Protein AF-A0A535BGT6-F1 (afdb_monomer_lite)

pLDDT: mean 92.17, std 12.06, range [53.81, 98.88]

Sequence (134 aa):
MSASLRLRKRSRNWCVRRRDVIARGLESRRWRLATAEALSAGDVSRTLAQAPRANEWFTTGVVVPHADAASLARAIEHSEAQVRLLVPHGDASAEISVVTPDRPRSATIRFGSVAEGRRRAWLAALDLLRRALA

Radius of gyration: 14.4 Å; chains: 1; bounding box: 28×39×37 Å

Structure (mmCIF, N/CA/C/O backbone):
data_AF-A0A535BGT6-F1
#
_entry.id   AF-A0A535BGT6-F1
#
loop_
_atom_site.group_PDB
_atom_site.id
_atom_site.type_symbol
_atom_site.label_atom_id
_atom_site.label_alt_id
_atom_site.label_comp_id
_atom_site.label_asym_id
_atom_site.label_entity_id
_atom_site.label_seq_id
_atom_site.pdbx_PDB_ins_code
_atom_site.Cartn_x
_atom_site.Cartn_y
_atom_site.Cartn_z
_atom_site.occupancy
_atom_site.B_iso_or_equiv
_atom_site.auth_seq_id
_atom_site.auth_comp_id
_atom_site.auth_asym_id
_atom_site.auth_atom_id
_atom_site.pdbx_PDB_model_num
ATOM 1 N N . MET A 1 1 ? -13.276 27.506 -18.406 1.00 56.06 1 MET A N 1
ATOM 2 C CA . MET A 1 1 ? -12.810 26.577 -17.341 1.00 56.06 1 MET A CA 1
ATOM 3 C C . MET A 1 1 ? -12.224 25.312 -17.983 1.00 56.06 1 MET A C 1
ATOM 5 O O . MET A 1 1 ? -12.967 24.533 -18.571 1.00 56.06 1 MET A O 1
ATOM 9 N N . SER A 1 2 ? -10.896 25.149 -17.961 1.00 61.38 2 SER A N 1
ATOM 10 C CA . SER A 1 2 ? -10.180 24.172 -18.807 1.00 61.38 2 SER A CA 1
ATOM 11 C C . SER A 1 2 ? -10.389 22.703 -18.379 1.00 61.38 2 SER A C 1
ATOM 13 O O . SER A 1 2 ? -10.559 22.411 -17.192 1.00 61.38 2 SER A O 1
ATOM 15 N N . ALA A 1 3 ? -10.397 21.760 -19.330 1.00 60.38 3 ALA A N 1
ATOM 16 C CA . ALA A 1 3 ? -10.670 20.330 -19.104 1.00 60.38 3 ALA A CA 1
ATOM 17 C C . ALA A 1 3 ? -9.713 19.678 -18.080 1.00 60.38 3 ALA A C 1
ATOM 19 O O . ALA A 1 3 ? -10.137 18.874 -17.244 1.00 60.38 3 ALA A O 1
ATOM 20 N N . SER A 1 4 ? -8.456 20.123 -18.047 1.00 57.06 4 SER A N 1
ATOM 21 C CA . SER A 1 4 ? -7.422 19.663 -17.109 1.00 57.06 4 SER A CA 1
ATOM 22 C C . SER A 1 4 ? -7.748 19.968 -15.639 1.00 57.06 4 SER A C 1
ATOM 24 O O . SER A 1 4 ? -7.419 19.184 -14.748 1.00 57.06 4 SER A O 1
ATOM 26 N N . LEU A 1 5 ? -8.453 21.071 -15.365 1.00 57.56 5 LEU A N 1
ATOM 27 C CA . LEU A 1 5 ? -8.896 21.441 -14.013 1.00 57.56 5 LEU A CA 1
ATOM 28 C C . LEU A 1 5 ? -10.043 20.550 -13.519 1.00 57.56 5 LEU A C 1
ATOM 30 O O . LEU A 1 5 ? -10.099 20.213 -12.335 1.00 57.56 5 LEU A O 1
ATOM 34 N N . ARG A 1 6 ? -10.934 20.116 -14.419 1.00 56.94 6 ARG A N 1
ATOM 35 C CA . ARG A 1 6 ? -12.034 19.195 -14.086 1.00 56.94 6 ARG A CA 1
ATOM 36 C C . ARG A 1 6 ? -11.525 17.790 -13.769 1.00 56.94 6 ARG A C 1
ATOM 38 O O . ARG A 1 6 ? -11.975 17.197 -12.789 1.00 56.94 6 ARG A O 1
ATOM 45 N N . LEU A 1 7 ? -10.546 17.298 -14.528 1.00 59.12 7 LEU A N 1
ATOM 46 C CA . LEU A 1 7 ? -9.903 16.004 -14.275 1.00 59.12 7 LEU A CA 1
ATOM 47 C C . LEU A 1 7 ? -9.153 15.990 -12.934 1.00 59.12 7 LEU A C 1
ATOM 49 O O . LEU A 1 7 ? -9.321 15.051 -12.157 1.00 59.12 7 LEU A O 1
ATOM 53 N N . ARG A 1 8 ? -8.415 17.063 -12.609 1.00 58.78 8 ARG A N 1
ATOM 54 C CA . ARG A 1 8 ? -7.719 17.206 -11.315 1.00 58.78 8 ARG A CA 1
ATOM 55 C C . ARG A 1 8 ? -8.674 17.312 -10.120 1.00 58.78 8 ARG A C 1
ATOM 57 O O . ARG A 1 8 ? -8.394 16.740 -9.070 1.00 58.78 8 ARG A O 1
ATOM 64 N N . LYS A 1 9 ? -9.808 18.016 -10.250 1.00 53.81 9 LYS A N 1
ATOM 65 C CA . LYS A 1 9 ? -10.827 18.074 -9.181 1.00 53.81 9 LYS A CA 1
ATOM 66 C C . LYS A 1 9 ? -11.507 16.718 -8.967 1.00 53.81 9 LYS A C 1
ATOM 68 O O . LYS A 1 9 ? -11.654 16.286 -7.827 1.00 53.81 9 LYS A O 1
ATOM 73 N N . ARG A 1 10 ? -11.873 16.016 -10.047 1.00 59.00 10 ARG A N 1
ATOM 74 C CA . ARG A 1 10 ? -12.472 14.672 -9.959 1.00 59.00 10 ARG A CA 1
ATOM 75 C C . ARG A 1 10 ? -11.527 13.655 -9.316 1.00 59.00 10 ARG A C 1
ATOM 77 O O . ARG A 1 10 ? -11.973 12.905 -8.454 1.00 59.00 10 ARG A O 1
ATOM 84 N N . SER A 1 11 ? -10.244 13.653 -9.682 1.00 60.38 11 SER A N 1
ATOM 85 C CA . SER A 1 11 ? -9.268 12.728 -9.090 1.00 60.38 11 SER A CA 1
ATOM 86 C C . SER A 1 11 ? -9.020 13.005 -7.603 1.00 60.38 11 SER A C 1
ATOM 88 O O . SER A 1 11 ? -8.954 12.060 -6.818 1.00 60.38 11 SER A O 1
ATOM 90 N N . ARG A 1 12 ? -8.969 14.280 -7.185 1.00 61.09 12 ARG A N 1
ATOM 91 C CA . ARG A 1 12 ? -8.872 14.651 -5.760 1.00 61.09 12 ARG A CA 1
ATOM 92 C C . ARG A 1 12 ? -10.083 14.191 -4.954 1.00 61.09 12 ARG A C 1
ATOM 94 O O . ARG A 1 12 ? -9.903 13.525 -3.940 1.00 61.09 12 ARG A O 1
ATOM 101 N N . ASN A 1 13 ? -11.301 14.481 -5.416 1.00 67.75 13 ASN A N 1
ATOM 102 C CA . ASN A 1 13 ? -12.525 14.094 -4.701 1.00 67.75 13 ASN A CA 1
ATOM 103 C C . ASN A 1 13 ? -12.651 12.572 -4.554 1.00 67.75 13 ASN A C 1
ATOM 105 O O . ASN A 1 13 ? -13.140 12.072 -3.543 1.00 67.75 13 ASN A O 1
ATOM 109 N N . TRP A 1 14 ? -12.193 11.833 -5.562 1.00 67.00 14 TRP A N 1
ATOM 110 C CA . TRP A 1 14 ? -12.157 10.378 -5.525 1.00 67.00 14 TRP A CA 1
ATOM 111 C C . TRP A 1 14 ? -11.148 9.846 -4.498 1.00 67.00 14 TRP A C 1
ATOM 113 O O . TRP A 1 14 ? -11.477 8.942 -3.733 1.00 67.00 14 TRP A O 1
ATOM 123 N N . CYS A 1 15 ? -9.953 10.438 -4.436 1.00 66.19 15 CYS A N 1
ATOM 124 C CA . CYS A 1 15 ? -8.905 10.042 -3.497 1.00 66.19 15 CYS A CA 1
ATOM 125 C C . CYS A 1 15 ? -9.333 10.249 -2.035 1.00 66.19 15 CYS A C 1
ATOM 127 O O . CYS A 1 15 ? -9.210 9.336 -1.219 1.00 66.19 15 CYS A O 1
ATOM 129 N N . VAL A 1 16 ? -9.935 11.408 -1.735 1.00 72.56 16 VAL A N 1
ATOM 130 C CA . VAL A 1 16 ? -10.451 11.736 -0.395 1.00 72.56 16 VAL A CA 1
ATOM 131 C C . VAL A 1 16 ? -11.485 10.705 0.058 1.00 72.56 16 VAL A C 1
ATOM 133 O O . VAL A 1 16 ? -11.309 10.080 1.098 1.00 72.56 16 VAL A O 1
ATOM 136 N N . ARG A 1 17 ? -12.500 10.421 -0.771 1.00 76.38 17 ARG A N 1
ATOM 137 C CA . ARG A 1 17 ? -13.553 9.455 -0.414 1.00 76.38 17 ARG A CA 1
ATOM 138 C C . ARG A 1 17 ? -13.014 8.058 -0.109 1.00 76.38 17 ARG A C 1
ATOM 140 O O . ARG A 1 17 ? -13.525 7.397 0.789 1.00 76.38 17 ARG A O 1
ATOM 147 N N . ARG A 1 18 ? -12.016 7.579 -0.862 1.00 80.06 18 ARG A N 1
ATOM 148 C CA . ARG A 1 18 ? -11.425 6.251 -0.621 1.00 80.06 18 ARG A CA 1
ATOM 149 C C . ARG A 1 18 ? -10.630 6.207 0.670 1.00 80.06 18 ARG A C 1
ATOM 151 O O . ARG A 1 18 ? -10.777 5.258 1.431 1.00 80.06 18 ARG A O 1
ATOM 158 N N . ARG A 1 19 ? -9.826 7.238 0.907 1.00 85.56 19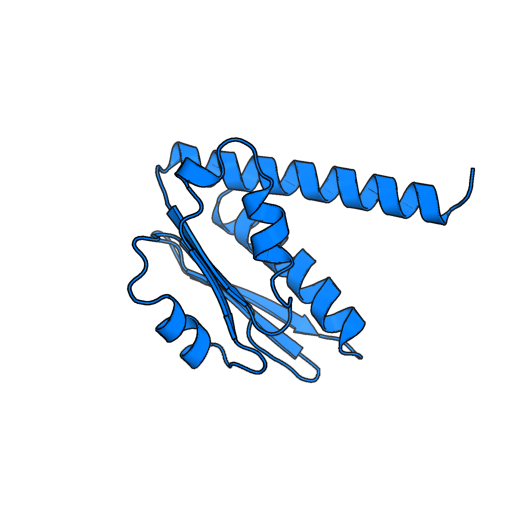 ARG A N 1
ATOM 159 C CA . ARG A 1 19 ? -9.034 7.383 2.123 1.00 85.56 19 ARG A CA 1
ATOM 160 C C . ARG A 1 19 ? -9.919 7.382 3.370 1.00 85.56 19 ARG A C 1
ATOM 162 O O . ARG A 1 19 ? -9.596 6.686 4.320 1.00 85.56 19 ARG A O 1
ATOM 169 N N . ASP A 1 20 ? -11.067 8.056 3.329 1.00 88.38 20 ASP A N 1
ATOM 170 C CA . ASP A 1 20 ? -11.994 8.093 4.468 1.00 88.38 20 ASP A CA 1
ATOM 171 C C . ASP A 1 20 ? -12.632 6.721 4.754 1.00 88.38 20 ASP A C 1
ATOM 173 O O . ASP A 1 20 ? -12.875 6.373 5.906 1.00 88.38 20 ASP A O 1
ATOM 177 N N . VAL A 1 21 ? -12.901 5.916 3.718 1.00 92.12 21 VAL A N 1
ATOM 178 C CA . VAL A 1 21 ? -13.391 4.534 3.893 1.00 92.12 21 VAL A CA 1
ATOM 179 C C . VAL A 1 21 ? -12.304 3.640 4.488 1.00 92.12 21 VAL A C 1
ATOM 181 O O . VAL A 1 21 ? -12.596 2.860 5.387 1.00 92.12 21 VAL A O 1
ATOM 184 N N . ILE A 1 22 ? -11.061 3.770 4.013 1.00 95.50 22 ILE A N 1
ATOM 185 C CA . ILE A 1 22 ? -9.907 3.031 4.545 1.00 95.50 22 ILE A CA 1
ATOM 186 C C . ILE A 1 22 ? -9.705 3.364 6.028 1.00 95.50 22 ILE A C 1
ATOM 188 O O . ILE A 1 22 ? -9.637 2.445 6.839 1.00 95.50 22 ILE A O 1
ATOM 192 N N . ALA A 1 23 ? -9.688 4.654 6.381 1.00 94.50 23 ALA A N 1
ATOM 193 C CA . ALA A 1 23 ? -9.535 5.116 7.759 1.00 94.50 23 ALA A CA 1
ATOM 194 C C . ALA A 1 23 ? -10.619 4.526 8.671 1.00 94.50 23 ALA A C 1
ATOM 196 O O . ALA A 1 23 ? -10.300 3.824 9.625 1.00 94.50 23 ALA A O 1
ATOM 197 N N . ARG A 1 24 ? -11.904 4.681 8.315 1.00 95.12 24 ARG A N 1
ATOM 198 C CA . ARG A 1 24 ? -13.015 4.100 9.093 1.00 95.12 24 ARG A CA 1
ATOM 199 C C . ARG A 1 24 ? -12.915 2.579 9.231 1.00 95.12 24 ARG A C 1
ATOM 201 O O . ARG A 1 24 ? -13.225 2.026 10.287 1.00 95.12 24 ARG A O 1
ATOM 208 N N . GLY A 1 25 ? -12.509 1.890 8.166 1.00 96.19 25 GLY A N 1
ATOM 209 C CA . GLY A 1 25 ? -12.357 0.437 8.168 1.00 96.19 25 GLY A CA 1
ATOM 210 C C . GLY A 1 25 ? -11.261 -0.045 9.123 1.00 96.19 25 GLY A C 1
ATOM 211 O O . GLY A 1 25 ? -11.466 -1.040 9.816 1.00 96.19 25 GLY A O 1
ATOM 212 N N . LEU A 1 26 ? -10.142 0.683 9.198 1.00 97.19 26 LEU A N 1
ATOM 213 C CA . LEU A 1 26 ? -9.049 0.420 10.139 1.00 97.19 26 LEU A CA 1
ATOM 214 C C . LEU A 1 26 ? -9.434 0.785 11.576 1.00 97.19 26 LEU A C 1
ATOM 216 O O . LEU A 1 26 ? -9.263 -0.033 12.476 1.00 97.19 26 LEU A O 1
ATOM 220 N N . GLU A 1 27 ? -10.015 1.967 11.785 1.00 96.12 27 GLU A N 1
ATOM 221 C CA . GLU A 1 27 ? -10.426 2.470 13.103 1.00 96.12 27 GLU A CA 1
ATOM 222 C C . GLU A 1 27 ? -11.454 1.549 13.774 1.00 96.12 27 GLU A C 1
ATOM 224 O O . GLU A 1 27 ? -11.275 1.154 14.926 1.00 96.12 27 GLU A O 1
ATOM 229 N N . SER A 1 28 ? -12.500 1.142 13.045 1.00 95.81 28 SER A N 1
ATOM 230 C CA . SER A 1 28 ? -13.548 0.248 13.572 1.00 95.81 28 SER A CA 1
ATOM 231 C C . SER A 1 28 ? -13.015 -1.114 14.024 1.00 95.81 28 SER A C 1
ATOM 233 O O . SER A 1 28 ? -13.539 -1.694 14.971 1.00 95.81 28 SER A O 1
ATOM 235 N N . ARG A 1 29 ? -11.952 -1.606 13.380 1.00 96.44 29 ARG A N 1
ATOM 236 C CA . ARG A 1 29 ? -11.297 -2.885 13.697 1.00 96.44 29 ARG A CA 1
ATOM 237 C C . ARG A 1 29 ? -10.090 -2.728 14.620 1.00 96.44 29 ARG A C 1
ATOM 239 O O . ARG A 1 29 ? -9.490 -3.728 15.004 1.00 96.44 29 ARG A O 1
ATOM 246 N N . ARG A 1 30 ? -9.728 -1.488 14.970 1.00 96.31 30 ARG A N 1
ATOM 247 C CA . ARG A 1 30 ? -8.487 -1.133 15.679 1.00 96.31 30 ARG A CA 1
ATOM 248 C C . ARG A 1 30 ? -7.242 -1.732 15.018 1.00 96.31 30 ARG A C 1
ATOM 250 O O . ARG A 1 30 ? -6.319 -2.178 15.695 1.00 96.31 30 ARG A O 1
ATOM 257 N N . TRP A 1 31 ? -7.234 -1.770 13.689 1.00 97.88 31 TRP A N 1
ATOM 258 C CA . TRP A 1 31 ? -6.112 -2.286 12.916 1.00 97.88 31 TRP A CA 1
ATOM 259 C C . TRP A 1 31 ? -5.138 -1.183 12.541 1.00 97.88 31 TRP A C 1
ATOM 261 O O . TRP A 1 31 ? -5.520 -0.062 12.209 1.00 97.88 31 TRP A O 1
ATOM 271 N N . ARG A 1 32 ? -3.864 -1.557 12.535 1.00 98.19 32 ARG A N 1
ATOM 272 C CA . ARG A 1 32 ? -2.740 -0.756 12.078 1.00 98.19 32 ARG A CA 1
ATOM 273 C C . ARG A 1 32 ? -2.290 -1.218 10.696 1.00 98.19 32 ARG A C 1
ATOM 275 O O . ARG A 1 32 ? -2.332 -2.408 10.382 1.00 98.19 32 ARG A O 1
ATOM 282 N N . LEU A 1 33 ? -1.861 -0.265 9.882 1.00 98.56 33 LEU A N 1
ATOM 283 C CA . LEU A 1 33 ? -1.469 -0.422 8.492 1.00 98.56 33 LEU A CA 1
ATOM 284 C C . LEU A 1 33 ? 0.012 -0.084 8.315 1.00 98.56 33 LEU A C 1
ATOM 286 O O . LEU A 1 33 ? 0.458 0.996 8.705 1.00 98.56 33 LEU A O 1
ATOM 290 N N . ALA A 1 34 ? 0.726 -0.977 7.633 1.00 98.69 34 ALA A N 1
ATOM 291 C CA . ALA A 1 34 ? 2.038 -0.724 7.061 1.00 98.69 34 ALA A CA 1
ATOM 292 C C . ALA A 1 34 ? 1.998 -0.848 5.533 1.00 98.69 34 ALA A C 1
ATOM 294 O O . ALA A 1 34 ? 1.276 -1.679 4.971 1.00 98.69 34 ALA A O 1
ATOM 295 N N . THR A 1 35 ? 2.794 -0.027 4.855 1.00 98.75 35 THR A N 1
ATOM 296 C CA . THR A 1 35 ? 2.947 -0.038 3.399 1.00 98.75 35 THR A CA 1
ATOM 297 C C . THR A 1 35 ? 4.413 -0.223 3.027 1.00 98.75 35 THR A C 1
ATOM 299 O O . THR A 1 35 ? 5.296 0.414 3.598 1.00 98.75 35 THR A O 1
ATOM 302 N N . ALA A 1 36 ? 4.671 -1.075 2.042 1.00 98.81 36 ALA A N 1
ATOM 303 C CA . ALA A 1 36 ? 5.976 -1.236 1.420 1.00 98.81 36 ALA A CA 1
ATOM 304 C C . ALA A 1 36 ? 5.821 -1.043 -0.094 1.00 98.81 36 ALA A C 1
ATOM 306 O O . ALA A 1 36 ? 5.000 -1.705 -0.735 1.00 98.81 36 ALA A O 1
ATOM 307 N N . GLU A 1 37 ? 6.559 -0.092 -0.659 1.00 98.81 37 GLU A N 1
ATOM 308 C CA . GLU A 1 37 ? 6.357 0.388 -2.026 1.00 98.81 37 GLU A CA 1
ATOM 309 C C . GLU A 1 37 ? 7.656 0.387 -2.839 1.00 98.81 37 GLU A C 1
ATOM 311 O O . GLU A 1 37 ? 8.698 0.843 -2.382 1.00 98.81 37 GLU A O 1
ATOM 316 N N . ALA A 1 38 ? 7.563 -0.038 -4.094 1.00 98.69 38 ALA A N 1
ATOM 317 C CA . ALA A 1 38 ? 8.577 0.169 -5.120 1.00 98.69 38 ALA A CA 1
ATOM 318 C C . ALA A 1 38 ? 7.968 0.961 -6.288 1.00 98.69 38 ALA A C 1
ATOM 320 O O . ALA A 1 38 ? 8.287 2.135 -6.479 1.00 98.69 38 ALA A O 1
ATOM 321 N N . LEU A 1 39 ? 7.007 0.373 -7.015 1.00 98.38 39 LEU A N 1
ATOM 322 C CA . LEU A 1 39 ? 6.456 0.950 -8.252 1.00 98.38 39 LEU A CA 1
ATOM 323 C C . LEU A 1 39 ? 5.692 2.270 -8.043 1.00 98.38 39 LEU A C 1
ATOM 325 O O . LEU A 1 39 ? 5.754 3.169 -8.883 1.00 98.38 39 LEU A O 1
ATOM 329 N N . SER A 1 40 ? 4.968 2.418 -6.932 1.00 97.81 40 SER A N 1
ATOM 330 C CA . SER A 1 40 ? 4.237 3.653 -6.603 1.00 97.81 40 SER A CA 1
ATOM 331 C C . SER A 1 40 ? 5.120 4.751 -5.999 1.00 97.81 40 SER A C 1
ATOM 333 O O . SER A 1 40 ? 4.652 5.880 -5.845 1.00 97.81 40 SER A O 1
ATOM 335 N N . ALA A 1 41 ? 6.382 4.448 -5.671 1.00 97.19 41 ALA A N 1
ATOM 336 C CA . ALA A 1 41 ? 7.373 5.398 -5.160 1.00 97.19 41 ALA A CA 1
ATOM 337 C C . ALA A 1 41 ? 6.871 6.273 -3.986 1.00 97.19 41 ALA A C 1
ATOM 339 O O . ALA A 1 41 ? 7.127 7.479 -3.935 1.00 97.19 41 ALA A O 1
ATOM 340 N N . GLY A 1 42 ? 6.117 5.674 -3.058 1.00 98.19 42 GLY A N 1
ATOM 341 C CA . GLY A 1 42 ? 5.619 6.340 -1.850 1.00 98.19 42 GLY A CA 1
ATOM 342 C C . GLY A 1 42 ? 4.327 7.142 -2.033 1.00 98.19 42 GLY A C 1
ATOM 343 O O . GLY A 1 42 ? 3.871 7.791 -1.088 1.00 98.19 42 GLY A O 1
ATOM 344 N N . ASP A 1 43 ? 3.713 7.143 -3.221 1.00 98.00 43 ASP A N 1
ATOM 345 C CA . ASP A 1 43 ? 2.465 7.880 -3.451 1.00 98.00 43 ASP A CA 1
ATOM 346 C C . ASP A 1 43 ? 1.295 7.316 -2.629 1.00 98.00 43 ASP A C 1
ATOM 348 O O . ASP A 1 43 ? 0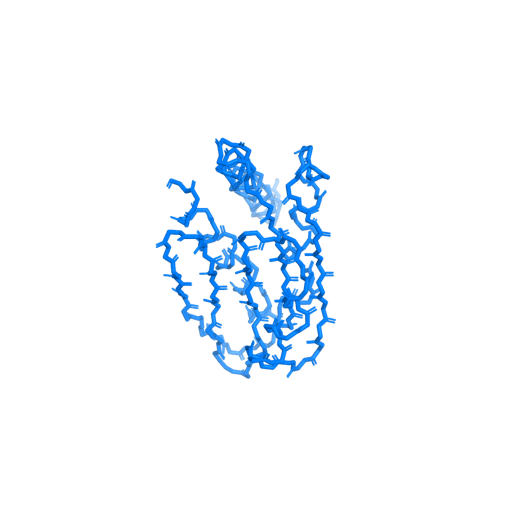.398 8.076 -2.237 1.00 98.00 43 ASP A O 1
ATOM 352 N N . VAL A 1 44 ? 1.305 6.012 -2.315 1.00 98.12 44 VAL A N 1
ATOM 353 C CA . VAL A 1 44 ? 0.295 5.405 -1.438 1.00 98.12 44 VAL A CA 1
ATOM 354 C C . VAL A 1 44 ? 0.506 5.879 -0.003 1.00 98.12 44 VAL A C 1
ATOM 356 O O . VAL A 1 44 ? -0.419 6.456 0.574 1.00 98.12 44 VAL A O 1
ATOM 359 N N . SER A 1 45 ? 1.724 5.741 0.530 1.00 98.31 45 SER A N 1
ATOM 360 C CA . SER A 1 45 ? 2.098 6.214 1.870 1.00 98.31 45 SER A CA 1
ATOM 361 C C . SER A 1 45 ? 1.761 7.691 2.057 1.00 98.31 45 SER A C 1
ATOM 363 O O . SER A 1 45 ? 1.075 8.054 3.010 1.00 98.31 45 SER A O 1
ATOM 365 N N . ARG A 1 46 ? 2.150 8.553 1.104 1.00 97.44 46 ARG A N 1
ATOM 366 C CA . ARG A 1 46 ? 1.844 9.993 1.145 1.00 97.44 46 ARG A CA 1
ATOM 367 C C . ARG A 1 46 ? 0.340 10.250 1.219 1.00 97.44 46 ARG A C 1
ATOM 369 O O . ARG A 1 46 ? -0.099 11.117 1.967 1.00 97.44 46 ARG A O 1
ATOM 376 N N . THR A 1 47 ? -0.449 9.520 0.434 1.00 96.62 47 THR A N 1
ATOM 377 C CA . THR A 1 47 ? -1.907 9.690 0.405 1.00 96.62 47 THR A CA 1
ATOM 378 C C . THR A 1 47 ? -2.549 9.308 1.739 1.00 96.62 47 THR A C 1
ATOM 380 O O . THR A 1 47 ? -3.429 10.023 2.225 1.00 96.62 47 THR A O 1
ATOM 383 N N . LEU A 1 48 ? -2.122 8.185 2.319 1.00 96.75 48 LEU A N 1
ATOM 384 C CA . LEU A 1 48 ? -2.662 7.660 3.572 1.00 96.75 48 LEU A CA 1
ATOM 385 C C . LEU A 1 48 ? -2.236 8.506 4.773 1.00 96.75 48 LEU A C 1
ATOM 387 O O . LEU A 1 48 ? -3.079 8.833 5.600 1.00 96.75 48 LEU A O 1
ATOM 391 N N . ALA A 1 49 ? -0.981 8.960 4.810 1.00 96.19 49 ALA A N 1
ATOM 392 C CA . ALA A 1 49 ? -0.466 9.841 5.859 1.00 96.19 49 ALA A CA 1
ATOM 393 C C . ALA A 1 49 ? -1.199 11.193 5.940 1.00 96.19 49 ALA A C 1
ATOM 395 O O . ALA A 1 49 ? -1.215 11.832 6.985 1.00 96.19 49 ALA A O 1
ATOM 396 N N . GLN A 1 50 ? -1.829 11.638 4.847 1.00 93.75 50 GLN A N 1
ATOM 397 C CA . GLN A 1 50 ? -2.632 12.866 4.813 1.00 93.75 50 GLN A CA 1
ATOM 398 C C . GLN A 1 50 ? -4.077 12.671 5.305 1.00 93.75 50 GLN A C 1
ATOM 400 O O . GLN A 1 50 ? -4.878 13.609 5.237 1.00 93.75 50 GLN A O 1
ATOM 405 N N . ALA A 1 51 ? -4.464 11.459 5.706 1.00 91.94 51 ALA A N 1
ATOM 406 C CA . ALA A 1 51 ? -5.780 11.205 6.270 1.00 91.94 51 ALA A CA 1
ATOM 407 C C . ALA A 1 51 ? -5.914 11.831 7.669 1.00 91.94 51 ALA A C 1
ATOM 409 O O . ALA A 1 51 ? -4.935 11.876 8.416 1.00 91.94 51 ALA A O 1
ATOM 410 N N . PRO A 1 52 ? -7.120 12.274 8.063 1.00 88.31 52 PRO A N 1
ATOM 411 C CA . PRO A 1 52 ? -7.382 12.611 9.456 1.00 88.31 52 PRO A CA 1
ATOM 412 C C . PRO A 1 52 ? -7.018 11.435 10.368 1.00 88.31 52 PRO A C 1
ATOM 414 O O . PRO A 1 52 ? -7.341 10.293 10.046 1.00 88.31 52 PRO A O 1
ATOM 417 N N . ARG A 1 53 ? -6.345 11.729 11.487 1.00 92.38 53 ARG A N 1
ATOM 418 C CA . ARG A 1 53 ? -5.952 10.742 12.510 1.00 92.38 53 ARG A CA 1
ATOM 419 C C . ARG A 1 53 ? -5.107 9.579 11.973 1.00 92.38 53 ARG A C 1
ATOM 421 O O . ARG A 1 53 ? -5.068 8.517 12.586 1.00 92.38 53 ARG A O 1
ATOM 428 N N . ALA A 1 54 ? -4.399 9.770 10.853 1.00 95.69 54 ALA A N 1
ATOM 429 C CA . ALA A 1 54 ? -3.545 8.730 10.275 1.00 95.69 54 ALA A CA 1
ATOM 430 C C . ALA A 1 54 ? -2.533 8.175 11.288 1.00 95.69 54 ALA A C 1
ATOM 432 O O . ALA A 1 54 ? -2.244 6.989 11.266 1.00 95.69 54 ALA A O 1
ATOM 433 N N . ASN A 1 55 ? -2.049 8.998 12.219 1.00 95.12 55 ASN A N 1
ATOM 434 C CA . ASN A 1 55 ? -1.139 8.593 13.292 1.00 95.12 55 ASN A CA 1
ATOM 435 C C . ASN A 1 55 ? -1.699 7.501 14.226 1.00 95.12 55 ASN A C 1
ATOM 437 O O . ASN A 1 55 ? -0.926 6.871 14.938 1.00 95.12 55 ASN A O 1
ATOM 441 N N . GLU A 1 56 ? -3.013 7.273 14.251 1.00 95.62 56 GLU A N 1
ATOM 442 C CA . GLU A 1 56 ? -3.628 6.238 15.091 1.00 95.62 56 GLU 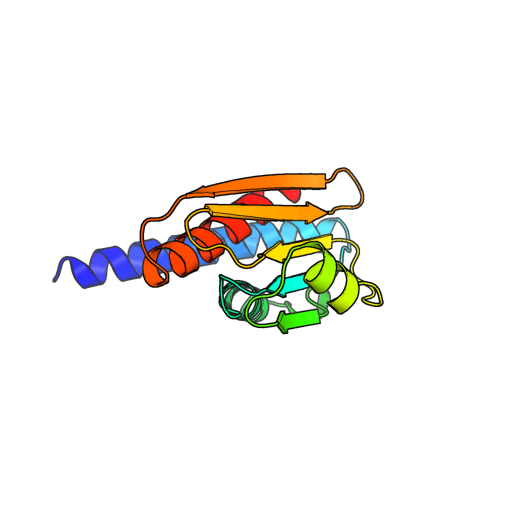A CA 1
ATOM 443 C C . GLU A 1 56 ? -3.624 4.850 14.439 1.00 95.62 56 GLU A C 1
ATOM 445 O O . GLU A 1 56 ? -3.698 3.839 15.139 1.00 95.62 56 GLU A O 1
ATOM 450 N N . TRP A 1 57 ? -3.529 4.787 13.107 1.00 97.00 57 TRP A N 1
ATOM 451 C CA . TRP A 1 57 ? -3.674 3.541 12.349 1.00 97.00 57 TRP A CA 1
ATOM 452 C C . TRP A 1 57 ? -2.638 3.336 11.239 1.00 97.00 57 TRP A C 1
ATOM 454 O O . TRP A 1 57 ? -2.541 2.229 10.727 1.00 97.00 57 TRP A O 1
ATOM 464 N N . PHE A 1 58 ? -1.841 4.327 10.845 1.00 97.88 58 PHE A N 1
ATOM 465 C CA . PHE A 1 58 ? -0.760 4.188 9.865 1.00 97.88 58 PHE A CA 1
ATOM 466 C C . PHE A 1 58 ? 0.592 4.224 10.578 1.00 97.88 58 PHE A C 1
ATOM 468 O O . PHE A 1 58 ? 1.020 5.274 11.053 1.00 97.88 58 PHE A O 1
ATOM 475 N N . THR A 1 59 ? 1.256 3.072 10.676 1.00 96.75 59 THR A N 1
ATOM 476 C CA . THR A 1 59 ? 2.454 2.918 11.518 1.00 96.75 59 THR A CA 1
ATOM 477 C C . THR A 1 59 ? 3.751 3.072 10.747 1.00 96.75 59 THR A C 1
ATOM 479 O O . THR A 1 59 ? 4.745 3.544 11.291 1.00 96.75 59 THR A O 1
ATOM 482 N N . THR A 1 60 ? 3.784 2.600 9.501 1.00 96.62 60 THR A N 1
ATOM 483 C CA . THR A 1 60 ? 5.044 2.408 8.779 1.00 96.62 60 THR A CA 1
ATOM 484 C C . THR A 1 60 ? 4.826 2.531 7.279 1.00 96.62 60 THR A C 1
ATOM 486 O O . THR A 1 60 ? 3.953 1.872 6.720 1.00 96.62 60 THR A O 1
ATOM 489 N N . GLY A 1 61 ? 5.659 3.335 6.623 1.00 97.88 61 GLY A N 1
ATOM 490 C CA . GLY A 1 61 ? 5.763 3.392 5.169 1.00 97.88 61 GLY A CA 1
ATOM 491 C C . GLY A 1 61 ? 7.219 3.225 4.756 1.00 97.88 61 GLY A C 1
ATOM 492 O O . GLY A 1 61 ? 8.060 4.020 5.168 1.00 97.88 61 GLY A O 1
ATOM 493 N N . VAL A 1 62 ? 7.517 2.204 3.954 1.00 98.31 62 VAL A N 1
ATOM 494 C CA . VAL A 1 62 ? 8.859 1.950 3.416 1.00 98.31 62 VAL A CA 1
ATOM 495 C C . VAL A 1 62 ? 8.821 2.050 1.899 1.00 98.31 62 VAL A C 1
ATOM 497 O O . VAL A 1 62 ? 7.901 1.545 1.256 1.00 98.31 62 VAL A O 1
ATOM 500 N N . VAL A 1 63 ? 9.841 2.683 1.320 1.00 98.62 63 VAL A N 1
ATOM 501 C CA . VAL A 1 63 ? 10.067 2.677 -0.124 1.00 98.62 63 VAL A CA 1
ATOM 502 C C . VAL A 1 63 ? 11.391 1.985 -0.405 1.00 98.62 63 VAL A C 1
ATOM 504 O O . VAL A 1 63 ? 12.432 2.456 0.047 1.00 98.62 63 VAL A O 1
ATOM 507 N N . VAL A 1 64 ? 11.352 0.891 -1.164 1.00 98.38 64 VAL A N 1
ATOM 508 C CA . VAL A 1 64 ? 12.551 0.182 -1.625 1.00 98.38 64 VAL A CA 1
ATOM 509 C C . VAL A 1 64 ? 12.516 0.148 -3.152 1.00 98.38 64 VAL A C 1
ATOM 511 O O . VAL A 1 64 ? 11.723 -0.601 -3.727 1.00 98.38 64 VAL A O 1
ATOM 514 N N . PRO A 1 65 ? 13.315 0.983 -3.838 1.00 96.94 65 PRO A N 1
ATOM 515 C CA . PRO A 1 65 ? 13.353 0.998 -5.296 1.00 96.94 65 PRO A CA 1
ATOM 516 C C . PRO A 1 65 ? 13.644 -0.393 -5.867 1.00 96.94 65 PRO A C 1
ATOM 518 O O . PRO A 1 65 ? 14.486 -1.114 -5.342 1.00 96.94 65 PRO A O 1
ATOM 521 N N . HIS A 1 66 ? 12.950 -0.756 -6.947 1.00 96.56 66 HIS A N 1
ATOM 522 C CA . HIS A 1 66 ? 13.115 -2.027 -7.669 1.00 96.56 66 HIS A CA 1
ATOM 523 C C . HIS A 1 66 ? 12.873 -3.318 -6.863 1.00 96.56 66 HIS A C 1
ATOM 525 O O . HIS A 1 66 ? 13.103 -4.405 -7.385 1.00 96.56 66 HIS A O 1
ATOM 531 N N . ALA A 1 67 ? 12.372 -3.231 -5.629 1.00 98.31 67 ALA A N 1
ATOM 532 C CA . ALA A 1 67 ? 12.128 -4.409 -4.807 1.00 98.31 67 ALA A CA 1
ATOM 533 C C . ALA A 1 67 ? 10.950 -5.255 -5.310 1.00 98.31 67 ALA A C 1
ATOM 535 O O . ALA A 1 67 ? 9.905 -4.737 -5.720 1.00 98.31 67 ALA A O 1
ATOM 536 N N . ASP A 1 68 ? 11.113 -6.572 -5.212 1.00 98.31 68 ASP A N 1
ATOM 537 C CA . ASP A 1 68 ? 10.043 -7.544 -5.402 1.00 98.31 68 ASP A CA 1
ATOM 538 C C . ASP A 1 68 ? 9.153 -7.671 -4.150 1.00 98.31 68 ASP A C 1
ATOM 540 O O . ASP A 1 68 ? 9.391 -7.056 -3.106 1.00 98.31 68 ASP A O 1
ATOM 544 N N . ALA A 1 69 ? 8.090 -8.473 -4.246 1.00 97.94 69 ALA A N 1
ATOM 545 C CA . ALA A 1 69 ? 7.133 -8.634 -3.154 1.00 97.94 69 ALA A CA 1
ATOM 546 C C . ALA A 1 69 ? 7.774 -9.240 -1.893 1.00 97.94 69 ALA A C 1
ATOM 548 O O . ALA A 1 69 ? 7.442 -8.828 -0.784 1.00 97.94 69 ALA A O 1
ATOM 549 N N . ALA A 1 70 ? 8.706 -10.185 -2.050 1.00 98.12 70 ALA A N 1
ATOM 550 C CA . ALA A 1 70 ? 9.364 -10.846 -0.926 1.00 98.12 70 ALA A CA 1
ATOM 551 C C . ALA A 1 70 ? 10.278 -9.882 -0.155 1.00 98.12 70 ALA A C 1
ATOM 553 O O . ALA A 1 70 ? 10.230 -9.830 1.075 1.00 98.12 70 ALA A O 1
ATOM 554 N N . SER A 1 71 ? 11.061 -9.075 -0.870 1.00 98.38 71 SER A N 1
ATOM 555 C CA . SER A 1 71 ? 11.928 -8.051 -0.285 1.00 98.38 71 SER A CA 1
ATOM 556 C C . SER A 1 71 ? 11.107 -6.979 0.430 1.00 98.38 71 SER A C 1
ATOM 558 O O . SER A 1 71 ? 11.442 -6.584 1.546 1.00 98.38 71 SER A O 1
ATOM 560 N N . LEU A 1 72 ? 9.989 -6.553 -0.169 1.00 98.56 72 LEU A N 1
ATOM 561 C CA . LEU A 1 72 ? 9.071 -5.609 0.467 1.00 98.56 72 LEU A CA 1
ATOM 562 C C . LEU A 1 72 ? 8.410 -6.191 1.721 1.00 98.56 72 LEU A C 1
ATOM 564 O O . LEU A 1 72 ? 8.285 -5.479 2.713 1.00 98.56 72 LEU A O 1
ATOM 568 N N . ALA A 1 73 ? 8.012 -7.467 1.704 1.00 98.12 73 ALA A N 1
ATOM 569 C CA . ALA A 1 73 ? 7.425 -8.126 2.868 1.00 98.12 73 ALA A CA 1
ATOM 570 C C . ALA A 1 73 ? 8.400 -8.146 4.055 1.00 98.12 73 ALA A C 1
ATOM 572 O O . ALA A 1 73 ? 8.011 -7.758 5.156 1.00 98.12 73 ALA A O 1
ATOM 573 N N . ARG A 1 74 ? 9.669 -8.506 3.809 1.00 98.12 74 ARG A N 1
ATOM 574 C CA . ARG A 1 74 ? 10.741 -8.460 4.819 1.00 98.12 74 ARG A CA 1
ATOM 575 C C . ARG A 1 74 ? 10.940 -7.053 5.374 1.00 98.12 74 ARG A C 1
ATOM 577 O O . ARG A 1 74 ? 11.038 -6.872 6.580 1.00 98.12 74 ARG A O 1
ATOM 584 N N . ALA A 1 75 ? 10.914 -6.033 4.515 1.00 97.75 75 ALA A N 1
ATOM 585 C CA . ALA A 1 75 ? 11.137 -4.646 4.926 1.00 97.75 75 ALA A CA 1
ATOM 586 C C . ALA A 1 75 ? 10.111 -4.115 5.950 1.00 97.75 75 ALA A C 1
ATOM 588 O O . ALA A 1 75 ? 10.383 -3.127 6.629 1.00 97.75 75 ALA A O 1
ATOM 589 N N . ILE A 1 76 ? 8.941 -4.751 6.072 1.00 97.75 76 ILE A N 1
ATOM 590 C CA . ILE A 1 76 ? 7.901 -4.390 7.048 1.00 97.75 76 ILE A CA 1
ATOM 591 C C . ILE A 1 76 ? 7.496 -5.563 7.952 1.00 97.75 76 ILE A C 1
ATOM 593 O O . ILE A 1 76 ? 6.446 -5.503 8.604 1.00 97.75 76 ILE A O 1
ATOM 597 N N . GLU A 1 77 ? 8.298 -6.629 8.013 1.00 95.31 77 GLU A N 1
ATOM 598 C CA . GLU A 1 77 ? 7.953 -7.849 8.755 1.00 95.31 77 GLU A CA 1
ATOM 599 C C . GLU A 1 77 ? 7.827 -7.586 10.259 1.00 95.31 77 GLU A C 1
ATOM 601 O O . GLU A 1 77 ? 6.865 -8.023 10.887 1.00 95.31 77 GLU A O 1
ATOM 606 N N . HIS A 1 78 ? 8.721 -6.756 10.800 1.00 93.88 78 HIS A N 1
ATOM 607 C CA . HIS A 1 78 ? 8.742 -6.359 12.207 1.00 93.88 78 HIS A CA 1
ATOM 608 C C . HIS A 1 78 ? 7.802 -5.193 12.545 1.00 93.88 78 HIS A C 1
ATOM 610 O O . HIS A 1 78 ? 7.809 -4.704 13.672 1.00 93.88 78 HIS A O 1
ATOM 616 N N . SER A 1 79 ? 6.988 -4.723 11.593 1.00 94.94 79 SER A N 1
ATOM 617 C CA . SER A 1 79 ? 5.971 -3.718 11.908 1.00 94.94 79 SER A CA 1
ATOM 618 C C . SER A 1 79 ? 4.861 -4.318 12.777 1.00 94.94 79 SER A C 1
ATOM 620 O O . SER A 1 79 ? 4.423 -5.450 12.564 1.00 94.94 79 SER A O 1
ATOM 622 N N . GLU A 1 80 ? 4.326 -3.514 13.696 1.00 93.56 80 GLU A N 1
ATOM 623 C CA . GLU A 1 80 ? 3.158 -3.861 14.524 1.00 93.56 80 GLU A CA 1
ATOM 624 C C . GLU A 1 80 ? 1.831 -3.862 13.735 1.00 93.56 80 GLU A C 1
ATOM 626 O O . GLU A 1 80 ? 0.743 -3.925 14.315 1.00 93.56 80 GLU A O 1
ATOM 631 N N . ALA A 1 81 ? 1.896 -3.735 12.408 1.00 97.31 81 ALA A N 1
ATOM 632 C CA . ALA A 1 81 ? 0.732 -3.622 11.553 1.00 97.31 81 ALA A CA 1
ATOM 633 C C . ALA A 1 81 ? 0.007 -4.964 11.397 1.00 97.31 81 ALA A C 1
ATOM 635 O O . ALA A 1 81 ? 0.607 -6.001 11.114 1.00 97.31 81 ALA A O 1
ATOM 636 N N . GLN A 1 82 ? -1.317 -4.935 11.520 1.00 98.06 82 GLN A N 1
ATOM 637 C CA . GLN A 1 82 ? -2.184 -6.067 11.192 1.00 98.06 82 GLN A CA 1
ATOM 638 C C . GLN A 1 82 ? -2.465 -6.119 9.688 1.00 98.06 82 GLN A C 1
ATOM 640 O O . GLN A 1 82 ? -2.627 -7.198 9.121 1.00 98.06 82 GLN A O 1
ATOM 645 N N . VAL A 1 83 ? -2.496 -4.956 9.034 1.00 98.44 83 VAL A N 1
ATOM 646 C CA . VAL A 1 83 ? -2.687 -4.831 7.592 1.00 98.44 83 VAL A CA 1
ATOM 647 C C . VAL A 1 83 ? -1.364 -4.458 6.940 1.00 98.44 83 VAL A C 1
ATOM 649 O O . VAL A 1 83 ? -0.737 -3.471 7.315 1.00 98.44 83 VAL A O 1
ATOM 652 N N . ARG A 1 84 ? -0.943 -5.226 5.936 1.00 98.62 84 ARG A N 1
ATOM 653 C CA . ARG A 1 84 ? 0.290 -4.972 5.179 1.00 98.62 84 ARG A CA 1
ATOM 654 C C . ARG A 1 84 ? -0.034 -4.859 3.701 1.00 98.62 84 ARG A C 1
ATOM 656 O O . ARG A 1 84 ? -0.590 -5.790 3.126 1.00 98.62 84 ARG A O 1
ATOM 663 N N . LEU A 1 85 ? 0.299 -3.727 3.090 1.00 98.75 85 LEU A N 1
ATOM 664 C CA . LEU A 1 85 ? 0.179 -3.515 1.649 1.00 98.75 85 LEU A CA 1
ATOM 665 C C . LEU A 1 85 ? 1.563 -3.567 1.004 1.00 98.75 85 LEU A C 1
ATOM 667 O O . LEU A 1 85 ? 2.452 -2.813 1.397 1.00 98.75 85 LEU A O 1
ATOM 671 N N . LEU A 1 86 ? 1.701 -4.384 -0.036 1.00 98.88 86 LEU A N 1
ATOM 672 C CA . LEU A 1 86 ? 2.907 -4.491 -0.848 1.00 98.88 86 LEU A CA 1
ATOM 673 C C . LEU A 1 86 ? 2.618 -3.994 -2.264 1.00 98.88 86 LEU A C 1
ATOM 675 O O . LEU A 1 86 ? 1.656 -4.430 -2.903 1.00 98.88 86 LEU A O 1
ATOM 679 N N . VAL A 1 87 ? 3.466 -3.092 -2.753 1.00 98.75 87 VAL A N 1
ATOM 680 C CA . VAL A 1 87 ? 3.421 -2.564 -4.120 1.00 98.75 87 VAL A CA 1
ATOM 681 C C . VAL A 1 87 ? 4.780 -2.811 -4.787 1.00 98.75 87 VAL A C 1
ATOM 683 O O . VAL A 1 87 ? 5.615 -1.903 -4.808 1.00 98.75 87 VAL A O 1
ATOM 686 N N . PRO A 1 88 ? 5.040 -4.032 -5.289 1.00 98.69 88 PRO A N 1
ATOM 687 C CA . PRO A 1 88 ? 6.339 -4.405 -5.839 1.00 98.69 88 PRO A CA 1
ATOM 688 C C . PRO A 1 88 ? 6.649 -3.690 -7.149 1.00 98.69 88 PRO A C 1
ATOM 690 O O . PRO A 1 88 ? 5.779 -3.088 -7.785 1.00 98.69 88 PRO A O 1
ATOM 693 N N . HIS A 1 89 ? 7.918 -3.758 -7.538 1.00 98.19 89 HIS A N 1
ATOM 694 C CA . HIS A 1 89 ? 8.383 -3.346 -8.854 1.00 98.19 89 HIS A CA 1
ATOM 695 C C . HIS A 1 89 ? 7.763 -4.220 -9.950 1.00 98.19 89 HIS A C 1
ATOM 697 O O . HIS A 1 89 ? 7.333 -5.348 -9.712 1.00 98.19 89 HIS A O 1
ATOM 703 N N . GLY A 1 90 ? 7.728 -3.685 -11.165 1.00 96.38 90 GLY A N 1
ATOM 704 C CA . GLY A 1 90 ? 7.338 -4.417 -12.358 1.00 96.38 90 GLY A CA 1
ATOM 705 C C . GLY A 1 90 ? 7.626 -3.601 -13.611 1.00 96.38 90 GLY A C 1
ATOM 706 O O . GLY A 1 90 ? 7.496 -2.377 -13.594 1.00 96.38 90 GLY A O 1
ATOM 707 N N . ASP A 1 91 ? 7.995 -4.275 -14.699 1.00 93.19 91 ASP A N 1
ATOM 708 C CA . ASP A 1 91 ? 8.396 -3.596 -15.940 1.00 93.19 91 ASP A CA 1
ATOM 709 C C . ASP A 1 91 ? 7.214 -3.357 -16.894 1.00 93.19 91 ASP A C 1
ATOM 711 O O . ASP A 1 91 ? 7.131 -2.317 -17.545 1.00 93.19 91 ASP A O 1
ATOM 715 N N . ALA A 1 92 ? 6.251 -4.283 -16.925 1.00 96.94 92 ALA A N 1
ATOM 716 C CA . ALA A 1 92 ? 5.006 -4.171 -17.703 1.00 96.94 92 ALA A CA 1
ATOM 717 C C . ALA A 1 92 ? 3.751 -4.573 -16.907 1.00 96.94 92 ALA A C 1
ATOM 719 O O . ALA A 1 92 ? 2.611 -4.290 -17.297 1.00 96.94 92 ALA A O 1
ATOM 720 N N . SER A 1 93 ? 3.947 -5.249 -15.778 1.00 97.94 93 SER A N 1
ATOM 721 C CA . SER A 1 93 ? 2.890 -5.657 -14.864 1.00 97.94 93 SER A CA 1
ATOM 722 C C . SER A 1 93 ? 3.424 -5.778 -13.451 1.00 97.94 93 SER A C 1
ATOM 724 O O . SER A 1 93 ? 4.590 -6.111 -13.267 1.00 97.94 93 SER A O 1
ATOM 726 N N . ALA A 1 94 ? 2.553 -5.574 -12.472 1.00 98.12 94 ALA A N 1
ATOM 727 C CA . ALA A 1 94 ? 2.858 -5.813 -11.069 1.00 98.12 94 ALA A CA 1
ATOM 728 C C . ALA A 1 94 ? 1.632 -6.409 -10.375 1.00 98.12 9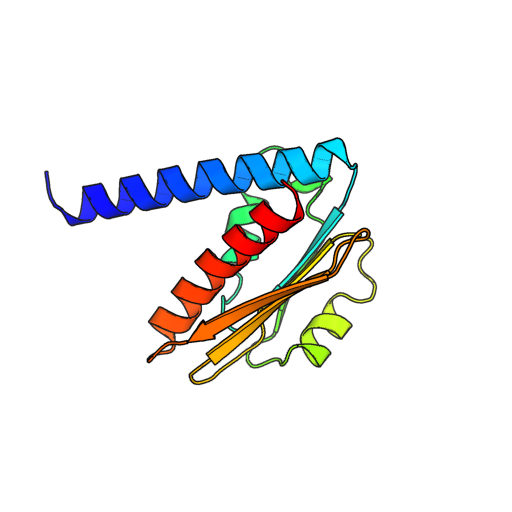4 ALA A C 1
ATOM 730 O O . ALA A 1 94 ? 0.498 -5.999 -10.649 1.00 98.12 94 ALA A O 1
ATOM 731 N N . GLU A 1 95 ? 1.858 -7.368 -9.482 1.00 98.56 95 GLU A N 1
ATOM 732 C CA . GLU A 1 95 ? 0.838 -7.854 -8.559 1.00 98.56 95 GLU A CA 1
ATOM 733 C C . GLU A 1 95 ? 0.933 -7.077 -7.249 1.00 98.56 95 GLU A C 1
ATOM 735 O O . GLU A 1 95 ? 1.950 -7.088 -6.566 1.00 98.56 95 GLU A O 1
ATOM 740 N N . ILE A 1 96 ? -0.141 -6.380 -6.910 1.00 98.62 96 ILE A N 1
ATOM 741 C CA . ILE A 1 96 ? -0.269 -5.618 -5.673 1.00 98.62 96 ILE A CA 1
ATOM 742 C C . ILE A 1 96 ? -1.023 -6.495 -4.690 1.00 98.62 96 ILE A C 1
ATOM 744 O O . ILE A 1 96 ? -2.071 -7.032 -5.046 1.00 98.62 96 ILE A O 1
ATOM 748 N N . SER A 1 97 ? -0.550 -6.603 -3.454 1.00 98.62 97 SER A N 1
ATOM 749 C CA . SER A 1 97 ? -1.178 -7.457 -2.446 1.00 98.62 97 SER A CA 1
ATOM 750 C C . SER A 1 97 ? -1.435 -6.709 -1.150 1.00 98.62 97 SER A C 1
ATOM 752 O O . SER A 1 97 ? -0.593 -5.941 -0.689 1.00 98.62 97 SER A O 1
ATOM 754 N N . VAL A 1 98 ? -2.573 -6.989 -0.526 1.00 98.50 98 VAL A N 1
ATOM 755 C CA . VAL A 1 98 ? -2.864 -6.624 0.857 1.00 98.50 98 VAL A CA 1
ATOM 756 C C . VAL A 1 98 ? -3.060 -7.895 1.671 1.00 98.50 98 VAL A C 1
ATOM 758 O O . VAL A 1 98 ? -3.858 -8.759 1.308 1.00 98.50 98 VAL A O 1
ATOM 761 N N . VAL A 1 99 ? -2.347 -8.002 2.782 1.00 97.75 99 VAL A N 1
ATOM 762 C CA . VAL A 1 99 ? -2.580 -9.020 3.806 1.00 97.75 99 VAL A CA 1
ATOM 763 C C . VAL A 1 99 ? -3.354 -8.359 4.936 1.00 97.75 99 VAL A C 1
ATOM 765 O O . VAL A 1 99 ? -2.937 -7.312 5.431 1.00 97.75 99 VAL A O 1
ATOM 768 N N . THR A 1 100 ? -4.485 -8.944 5.319 1.00 96.88 100 THR A N 1
ATOM 769 C CA . THR A 1 100 ? -5.259 -8.569 6.510 1.00 96.88 100 THR A CA 1
ATOM 770 C C . THR A 1 100 ? -5.388 -9.787 7.430 1.00 96.88 100 THR A C 1
ATOM 772 O O . THR A 1 100 ? -5.161 -10.905 6.959 1.00 96.88 100 THR A O 1
ATOM 775 N N . PRO A 1 101 ? -5.790 -9.609 8.703 1.00 96.19 101 PRO A N 1
ATOM 776 C CA . PRO A 1 101 ? -6.083 -10.734 9.593 1.00 96.19 101 PRO A CA 1
ATOM 777 C C . PRO A 1 101 ? -7.163 -11.685 9.065 1.00 96.19 101 PRO A C 1
ATOM 779 O O . PRO A 1 101 ? -7.109 -12.874 9.351 1.00 96.19 101 PRO A O 1
ATOM 782 N N . ASP A 1 102 ? -8.118 -11.178 8.279 1.00 93.06 102 ASP A N 1
ATOM 783 C CA . ASP A 1 102 ? -9.216 -11.996 7.755 1.00 93.06 102 ASP A CA 1
ATOM 784 C C . ASP A 1 102 ? -8.778 -12.840 6.555 1.00 93.06 102 ASP A C 1
ATOM 786 O O . ASP A 1 102 ? -9.011 -14.046 6.505 1.00 93.06 102 ASP A O 1
ATOM 790 N N . ARG A 1 103 ? -8.206 -12.192 5.530 1.00 92.75 103 ARG A N 1
ATOM 791 C CA . ARG A 1 103 ? -7.754 -12.865 4.308 1.00 92.75 103 ARG A CA 1
ATOM 792 C C . ARG A 1 103 ? -6.845 -11.979 3.459 1.00 92.75 103 ARG A C 1
ATOM 794 O O . ARG A 1 103 ? -7.122 -10.785 3.306 1.00 92.75 103 ARG A O 1
ATOM 801 N N . PRO A 1 104 ? -5.832 -12.557 2.796 1.00 96.19 104 PRO A N 1
ATOM 802 C CA . PRO A 1 104 ? -5.080 -11.840 1.783 1.00 96.19 104 PRO A CA 1
ATOM 803 C C . PRO A 1 104 ? -5.954 -11.541 0.557 1.00 96.19 104 PRO A C 1
ATOM 805 O O . PRO A 1 104 ? -6.889 -12.275 0.226 1.00 96.19 104 PRO A O 1
ATOM 808 N N . ARG A 1 105 ? -5.639 -10.450 -0.140 1.00 97.69 105 ARG A N 1
ATOM 809 C CA . ARG A 1 105 ? -6.190 -10.117 -1.458 1.00 97.69 105 ARG A CA 1
ATOM 810 C C . ARG A 1 105 ? -5.091 -9.559 -2.347 1.00 97.69 105 ARG A C 1
ATOM 812 O O . ARG A 1 105 ? -4.211 -8.854 -1.860 1.00 97.69 105 ARG A O 1
ATOM 819 N N . SER A 1 106 ? -5.193 -9.786 -3.649 1.00 98.25 106 SER A N 1
ATOM 820 C CA . SER A 1 106 ? -4.287 -9.189 -4.625 1.00 98.25 106 SER A CA 1
ATOM 821 C C . SER A 1 106 ? -5.021 -8.605 -5.829 1.00 98.25 106 SER A C 1
ATOM 823 O O . SER A 1 106 ? -6.218 -8.828 -6.035 1.00 98.25 106 SER A O 1
ATOM 825 N N . ALA A 1 107 ? -4.307 -7.780 -6.587 1.00 98.00 107 ALA A N 1
ATOM 826 C CA . ALA A 1 107 ? -4.742 -7.233 -7.858 1.00 98.00 107 ALA A CA 1
ATOM 827 C C . ALA A 1 107 ? -3.538 -7.070 -8.788 1.00 98.00 107 ALA A C 1
ATOM 829 O O . ALA A 1 107 ? -2.558 -6.410 -8.443 1.00 98.00 107 ALA A O 1
ATOM 830 N N . THR A 1 108 ? -3.637 -7.614 -9.998 1.00 98.50 108 THR A N 1
ATOM 831 C CA . THR A 1 108 ? -2.628 -7.414 -11.039 1.00 98.50 108 THR A CA 1
ATOM 832 C C . THR A 1 108 ? -2.954 -6.177 -11.864 1.00 98.50 108 THR A C 1
ATOM 834 O O . THR A 1 108 ? -4.071 -6.013 -12.358 1.00 98.50 108 THR A O 1
ATOM 837 N N . ILE A 1 109 ? -1.957 -5.324 -12.070 1.00 98.31 109 ILE A N 1
ATOM 838 C CA . ILE A 1 109 ? -2.019 -4.222 -13.029 1.00 98.31 109 ILE A CA 1
ATOM 839 C C . ILE A 1 109 ? -1.109 -4.507 -14.220 1.00 98.31 109 ILE A C 1
ATOM 841 O O . ILE A 1 109 ? -0.080 -5.162 -14.086 1.00 98.31 109 ILE A O 1
ATOM 845 N N . ARG A 1 110 ? -1.483 -3.979 -15.387 1.00 98.38 110 ARG A N 1
ATOM 846 C CA . ARG A 1 110 ? -0.657 -3.949 -16.604 1.00 98.38 110 ARG A CA 1
ATOM 847 C C . ARG A 1 110 ? -0.492 -2.510 -17.073 1.00 98.38 110 ARG A C 1
ATOM 849 O O . ARG A 1 110 ? -1.430 -1.718 -16.921 1.00 98.38 110 ARG A O 1
ATOM 856 N N . PHE A 1 111 ? 0.661 -2.174 -17.633 1.00 97.94 111 PHE A N 1
ATOM 857 C CA . PHE A 1 111 ? 1.008 -0.824 -18.077 1.00 97.94 111 PHE A CA 1
ATOM 858 C C . PHE A 1 111 ? 2.082 -0.860 -19.169 1.00 97.94 111 PHE A C 1
ATOM 860 O O . PHE A 1 111 ? 2.865 -1.797 -19.243 1.00 97.94 111 PHE A O 1
ATOM 867 N N . GLY A 1 112 ? 2.103 0.167 -20.023 1.00 97.00 112 GLY A N 1
ATOM 868 C CA . GLY A 1 112 ? 3.075 0.291 -21.119 1.00 97.00 112 GLY A CA 1
ATOM 869 C C . GLY A 1 112 ? 4.235 1.249 -20.837 1.00 97.00 112 GLY A C 1
ATOM 870 O O . GLY A 1 112 ? 5.074 1.456 -21.704 1.00 97.00 112 GLY A O 1
ATOM 871 N N . SER A 1 113 ? 4.265 1.894 -19.667 1.00 96.50 113 SER A N 1
ATOM 872 C CA . SER A 1 113 ? 5.345 2.801 -19.265 1.00 96.50 113 SER A CA 1
ATOM 873 C C . SER A 1 113 ? 5.434 2.921 -17.746 1.00 96.50 113 SER A C 1
ATOM 875 O O . SER A 1 113 ? 4.446 2.696 -17.043 1.00 96.50 113 SER A O 1
ATOM 877 N N . VAL A 1 114 ? 6.591 3.353 -17.239 1.00 93.19 114 VAL A N 1
ATOM 878 C CA . VAL A 1 114 ? 6.830 3.559 -15.799 1.00 93.19 114 VAL A CA 1
ATOM 879 C C . VAL A 1 114 ? 5.855 4.576 -15.198 1.00 93.19 114 VAL A C 1
ATOM 881 O O . VAL A 1 114 ? 5.306 4.350 -14.122 1.00 93.19 114 VAL A O 1
ATOM 884 N N . ALA A 1 115 ? 5.583 5.683 -15.897 1.00 95.75 115 ALA A N 1
ATOM 885 C CA . ALA A 1 115 ? 4.672 6.718 -15.407 1.00 95.75 115 ALA A CA 1
ATOM 886 C C . ALA A 1 115 ? 3.228 6.203 -15.266 1.00 95.75 115 ALA A C 1
ATOM 888 O O . ALA A 1 115 ? 2.562 6.483 -14.265 1.00 95.75 115 ALA A O 1
ATOM 889 N N . GLU A 1 116 ? 2.751 5.419 -16.239 1.00 97.62 116 GLU A N 1
ATOM 890 C CA . GLU A 1 116 ? 1.430 4.793 -16.147 1.00 97.62 116 GLU A CA 1
ATOM 891 C C . GLU A 1 116 ? 1.415 3.669 -15.105 1.00 97.62 116 GLU A C 1
ATOM 893 O O . GLU A 1 116 ? 0.440 3.545 -14.365 1.00 97.62 116 GLU A O 1
ATOM 898 N N . GLY A 1 117 ? 2.501 2.898 -14.984 1.00 97.88 117 GLY A N 1
ATOM 899 C CA . GLY A 1 117 ? 2.669 1.878 -13.950 1.00 97.88 117 GLY A CA 1
ATOM 900 C C . GLY A 1 117 ? 2.552 2.459 -12.547 1.00 97.88 117 GLY A C 1
ATOM 901 O O . GLY A 1 117 ? 1.694 2.025 -11.780 1.00 97.88 117 GLY A O 1
ATOM 902 N N . ARG A 1 118 ? 3.303 3.525 -12.250 1.00 97.81 118 ARG A N 1
ATOM 903 C CA . ARG A 1 118 ? 3.226 4.267 -10.982 1.00 97.81 118 ARG A CA 1
ATOM 904 C C . ARG A 1 118 ? 1.807 4.756 -10.689 1.00 97.81 118 ARG A C 1
ATOM 906 O O . ARG A 1 118 ? 1.280 4.542 -9.595 1.00 97.81 118 ARG A O 1
ATOM 913 N N . ARG A 1 119 ? 1.151 5.373 -11.679 1.00 97.62 119 ARG A N 1
ATOM 914 C CA . ARG A 1 119 ? -0.223 5.875 -11.534 1.00 97.62 119 ARG A CA 1
ATOM 915 C C . ARG A 1 119 ? -1.222 4.746 -11.273 1.00 97.62 119 ARG A C 1
ATOM 917 O O . ARG A 1 119 ? -2.065 4.877 -10.385 1.00 97.62 119 ARG A O 1
ATOM 924 N N . ARG A 1 120 ? -1.156 3.648 -12.030 1.00 98.25 120 ARG A N 1
ATOM 925 C CA . ARG A 1 120 ? -2.034 2.483 -11.844 1.00 98.25 120 ARG A CA 1
ATOM 926 C C . ARG A 1 120 ? -1.789 1.806 -10.506 1.00 98.25 120 ARG A C 1
ATOM 928 O O . ARG A 1 120 ? -2.766 1.455 -9.852 1.00 98.25 120 ARG A O 1
ATOM 935 N N . ALA A 1 121 ? -0.534 1.688 -10.083 1.00 98.38 121 ALA A N 1
ATOM 936 C CA . ALA A 1 121 ? -0.159 1.100 -8.804 1.00 98.38 121 ALA A CA 1
ATOM 937 C C . ALA A 1 121 ? -0.789 1.860 -7.638 1.00 98.38 121 ALA A C 1
ATOM 939 O O . ALA A 1 121 ? -1.476 1.264 -6.812 1.00 98.38 121 ALA A O 1
ATOM 940 N N . TRP A 1 122 ? -0.668 3.188 -7.641 1.00 98.06 122 TRP A N 1
ATOM 941 C CA . TRP A 1 122 ? -1.302 4.047 -6.644 1.00 98.06 122 TRP A CA 1
ATOM 942 C C . TRP A 1 122 ? -2.831 3.875 -6.594 1.00 98.06 122 TRP A C 1
ATOM 944 O O . TRP A 1 122 ? -3.407 3.652 -5.527 1.00 98.06 122 TRP A O 1
ATOM 954 N N . LEU A 1 123 ? -3.509 3.930 -7.746 1.00 97.44 123 LEU A N 1
ATOM 955 C CA . LEU A 1 123 ? -4.973 3.817 -7.809 1.00 97.44 123 LEU A CA 1
ATOM 956 C C . LEU A 1 123 ? -5.480 2.419 -7.419 1.00 97.44 123 LEU A C 1
ATOM 958 O O . LEU A 1 123 ? -6.520 2.305 -6.759 1.00 97.44 123 LEU A O 1
ATOM 962 N N . ALA A 1 124 ? -4.770 1.372 -7.840 1.00 98.00 124 ALA A N 1
ATOM 963 C CA . ALA A 1 124 ? -5.116 -0.017 -7.569 1.00 98.00 124 ALA A CA 1
ATOM 964 C C . ALA A 1 124 ? -4.876 -0.376 -6.100 1.00 98.00 124 ALA A C 1
ATOM 966 O O . ALA A 1 124 ? -5.769 -0.945 -5.482 1.00 98.00 124 ALA A O 1
ATOM 967 N N . ALA A 1 125 ? -3.754 0.047 -5.511 1.00 98.44 125 ALA A N 1
ATOM 968 C CA . ALA A 1 125 ? -3.476 -0.113 -4.085 1.00 98.44 125 ALA A CA 1
ATOM 969 C C . ALA A 1 125 ? -4.578 0.494 -3.203 1.00 98.44 125 ALA A C 1
ATOM 971 O O . ALA A 1 125 ? -5.104 -0.170 -2.309 1.00 98.44 125 ALA A O 1
ATOM 972 N N . LEU A 1 126 ? -4.994 1.734 -3.492 1.00 98.00 126 LEU A N 1
ATOM 973 C CA . LEU A 1 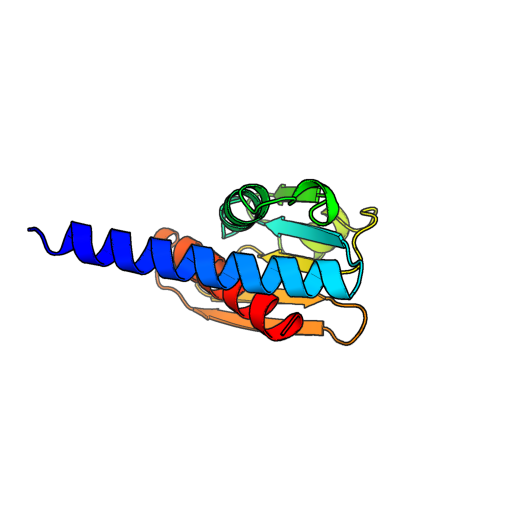126 ? -6.080 2.381 -2.752 1.00 98.00 126 LEU A CA 1
ATOM 974 C C . LEU A 1 126 ? -7.436 1.691 -2.969 1.00 98.00 126 LEU A C 1
ATOM 976 O O . LEU A 1 126 ? -8.264 1.683 -2.060 1.00 98.00 126 LEU A O 1
ATOM 980 N N . ASP A 1 127 ? -7.705 1.128 -4.156 1.00 96.88 127 ASP A N 1
ATOM 981 C CA . ASP A 1 127 ? -8.930 0.331 -4.344 1.00 96.88 127 ASP A CA 1
ATOM 982 C C . ASP A 1 127 ? -8.887 -0.957 -3.541 1.00 96.88 127 ASP A C 1
ATOM 984 O O . ASP A 1 127 ? -9.885 -1.335 -2.932 1.00 96.88 127 ASP A O 1
ATOM 988 N N . LEU A 1 128 ? -7.740 -1.631 -3.574 1.00 97.56 128 LEU A N 1
ATOM 989 C CA . LEU A 1 128 ? -7.540 -2.923 -2.951 1.00 97.56 128 LEU A CA 1
ATOM 990 C C . LEU A 1 128 ? -7.691 -2.804 -1.434 1.00 97.56 128 LEU A C 1
ATOM 992 O O . LEU A 1 128 ? -8.487 -3.542 -0.858 1.00 97.56 128 LEU A O 1
ATOM 996 N N . LEU A 1 129 ? -7.044 -1.806 -0.818 1.00 97.69 129 LEU A N 1
ATOM 997 C CA . LEU A 1 129 ? -7.230 -1.470 0.597 1.00 97.69 129 LEU A CA 1
ATOM 998 C C . LEU A 1 129 ? -8.697 -1.183 0.917 1.00 97.69 129 LEU A C 1
ATOM 1000 O O . LEU A 1 129 ? -9.261 -1.784 1.827 1.00 97.69 129 LEU A O 1
ATOM 1004 N N . ARG A 1 130 ? -9.350 -0.318 0.132 1.00 96.00 130 ARG A N 1
ATOM 1005 C CA . ARG A 1 130 ? -10.769 -0.001 0.329 1.00 96.00 130 ARG A CA 1
ATOM 1006 C C . ARG A 1 130 ? -11.639 -1.257 0.289 1.00 96.00 130 ARG A C 1
ATOM 1008 O O . ARG A 1 130 ? -12.526 -1.387 1.114 1.00 96.00 130 ARG A O 1
ATOM 1015 N N . ARG A 1 131 ? -11.423 -2.174 -0.660 1.00 95.12 131 ARG A N 1
ATOM 1016 C CA . ARG A 1 131 ? -12.201 -3.424 -0.765 1.00 95.12 131 ARG A CA 1
ATOM 1017 C C . ARG A 1 131 ? -11.878 -4.426 0.341 1.00 95.12 131 ARG A C 1
ATOM 1019 O O . ARG A 1 131 ? -12.731 -5.253 0.650 1.00 95.12 131 ARG A O 1
ATOM 1026 N N . ALA A 1 132 ? -10.653 -4.411 0.858 1.00 95.88 132 ALA A N 1
ATOM 1027 C CA . ALA A 1 132 ? -10.226 -5.281 1.946 1.00 95.88 132 ALA A CA 1
ATOM 1028 C C . ALA A 1 132 ? -10.785 -4.838 3.306 1.00 95.88 132 ALA A C 1
ATOM 1030 O O . ALA A 1 132 ? -10.949 -5.683 4.176 1.00 95.88 132 ALA A O 1
ATOM 1031 N N . LEU A 1 133 ? -11.091 -3.545 3.457 1.00 94.56 133 LEU A N 1
ATOM 1032 C CA . LEU A 1 133 ? -11.533 -2.921 4.710 1.00 94.56 133 LEU A CA 1
ATOM 1033 C C . LEU A 1 133 ? -13.013 -2.499 4.727 1.00 94.56 133 LEU A C 1
ATOM 1035 O O . LEU A 1 133 ? -13.515 -2.089 5.777 1.00 94.56 133 LEU A O 1
ATOM 1039 N N . ALA A 1 134 ? -13.676 -2.548 3.567 1.00 85.88 134 ALA A N 1
ATOM 1040 C CA . ALA A 1 134 ? -15.116 -2.329 3.429 1.00 85.88 134 ALA A CA 1
ATOM 1041 C C . ALA A 1 134 ? -15.934 -3.445 4.084 1.00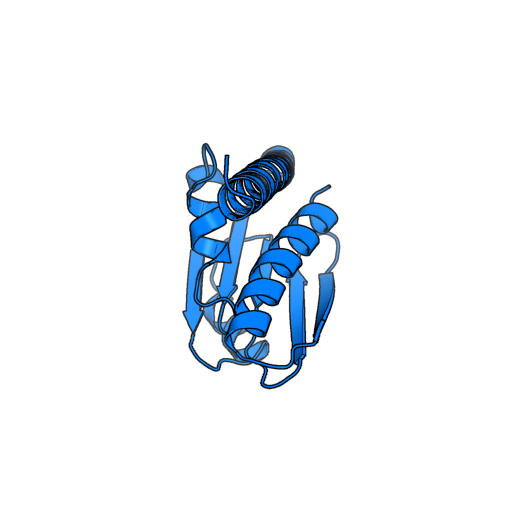 85.88 134 ALA A C 1
ATOM 1043 O O . ALA A 1 134 ? -15.435 -4.591 4.155 1.00 85.88 134 ALA A O 1
#

Foldseek 3Di:
DDPVVVVVVVVVVVLLVLLVLLVCLCVVVQFAEEEEAALLQCLQVVSNVPDVPSVSHYFYYHYDHQADQVRSCVVCVPPPGQKYWYHHDDDFKTKIWIHHPVGIDIDMDGDDDSVVSNVCSNVVSSVRSSVVRD

Secondary structure (DSSP, 8-state):
--HHHHHHHHHHHHHHHHHHHHHHHHHHHT--EEEEESTTTTHHHHHHHTSTTHHHHEEEEEE-TT--HHHHHHHTTTS--SEEEEE---SSEEEEEEE-SS--EEEEEE-SSHHHHHHHHHHHHHHHHHHHH-